Protein AF-A0A0K0FJ10-F1 (afdb_monomer_lite)

Structure (mmCIF, N/CA/C/O backbone):
data_AF-A0A0K0FJ10-F1
#
_entry.id   AF-A0A0K0FJ10-F1
#
loop_
_atom_site.group_PDB
_atom_site.id
_atom_site.type_symbol
_atom_site.label_atom_id
_atom_site.label_alt_id
_atom_site.label_comp_id
_atom_site.label_asym_id
_atom_site.label_entity_id
_atom_site.label_seq_id
_atom_site.pdbx_PDB_ins_code
_atom_site.Cartn_x
_atom_site.Cartn_y
_atom_site.Cartn_z
_atom_site.occupancy
_atom_site.B_iso_or_equiv
_atom_site.auth_seq_id
_atom_site.auth_comp_id
_atom_site.auth_asym_id
_atom_site.auth_atom_id
_atom_site.pdbx_PDB_model_num
ATOM 1 N N . MET A 1 1 ? -23.417 -16.183 12.943 1.00 62.44 1 MET A N 1
ATOM 2 C CA . MET A 1 1 ? -23.042 -15.286 14.056 1.00 62.44 1 MET A CA 1
ATOM 3 C C . MET A 1 1 ? -22.548 -13.992 13.434 1.00 62.44 1 MET A C 1
ATOM 5 O O . MET A 1 1 ? -21.639 -14.045 12.615 1.00 62.44 1 MET A O 1
ATOM 9 N N . GLU A 1 2 ? -23.213 -12.873 13.706 1.00 79.31 2 GLU A N 1
ATOM 10 C CA . GLU A 1 2 ? -22.906 -11.583 13.075 1.00 79.31 2 GLU A CA 1
ATOM 11 C C . GLU A 1 2 ? -21.815 -10.838 13.855 1.00 79.31 2 GLU A C 1
ATOM 13 O O . GLU A 1 2 ? -21.813 -10.836 15.085 1.00 79.31 2 GLU A O 1
ATOM 18 N N . HIS A 1 3 ? -20.874 -10.214 13.139 1.00 85.19 3 HIS A N 1
ATOM 19 C CA . HIS A 1 3 ? -19.739 -9.486 13.715 1.00 85.19 3 HIS A CA 1
ATOM 20 C C . HIS A 1 3 ? -19.880 -7.987 13.455 1.00 85.19 3 HIS A C 1
ATOM 22 O O . HIS A 1 3 ? -19.452 -7.470 12.423 1.00 85.19 3 HIS A O 1
ATOM 28 N N . TYR A 1 4 ? -20.492 -7.288 14.404 1.00 87.31 4 TYR A N 1
ATOM 29 C CA . TYR A 1 4 ? -20.781 -5.864 14.297 1.00 87.31 4 TYR A CA 1
ATOM 30 C C . TYR A 1 4 ? -19.574 -4.977 14.626 1.00 87.31 4 TYR A C 1
ATOM 32 O O . TYR A 1 4 ? -18.761 -5.283 15.499 1.00 87.31 4 TYR A O 1
ATOM 40 N N . GLY A 1 5 ? -19.476 -3.841 13.931 1.00 85.12 5 GLY A N 1
ATOM 41 C CA . GLY A 1 5 ? -18.481 -2.807 14.216 1.00 85.12 5 GLY A CA 1
ATOM 42 C C . GLY A 1 5 ? -18.791 -2.015 15.492 1.00 85.12 5 GLY A C 1
ATOM 43 O O . GLY A 1 5 ? -19.869 -2.134 16.076 1.00 85.12 5 GLY A O 1
ATOM 44 N N . ILE A 1 6 ? -17.847 -1.157 15.899 1.00 89.19 6 ILE A N 1
ATOM 45 C CA . ILE A 1 6 ? -17.929 -0.374 17.147 1.00 89.19 6 ILE A CA 1
ATOM 46 C C . ILE A 1 6 ? -19.235 0.431 17.230 1.00 89.19 6 ILE A C 1
ATOM 48 O O . ILE A 1 6 ? -19.909 0.389 18.254 1.00 89.19 6 ILE A O 1
ATOM 52 N N . THR A 1 7 ? -19.612 1.138 16.160 1.00 88.62 7 THR A N 1
ATOM 53 C CA . THR A 1 7 ? -20.800 2.010 16.133 1.00 88.62 7 THR A CA 1
ATOM 54 C C . THR A 1 7 ? -22.093 1.233 16.362 1.00 88.62 7 THR A C 1
ATOM 56 O O . THR A 1 7 ? -22.909 1.617 17.194 1.00 88.62 7 THR A O 1
ATOM 59 N N . THR A 1 8 ? -22.267 0.109 15.666 1.00 89.25 8 THR A N 1
ATOM 60 C CA . THR A 1 8 ? -23.470 -0.721 15.788 1.00 89.25 8 THR A CA 1
ATOM 61 C C . THR A 1 8 ? -23.554 -1.382 17.160 1.00 89.25 8 THR A C 1
ATOM 63 O O . THR A 1 8 ? -24.626 -1.404 17.757 1.00 89.25 8 THR A O 1
ATOM 66 N N . MET A 1 9 ? -22.432 -1.867 17.705 1.00 89.38 9 MET A N 1
ATOM 67 C CA . MET A 1 9 ? -22.417 -2.434 19.056 1.00 89.38 9 MET A CA 1
ATOM 68 C C . MET A 1 9 ? -22.697 -1.388 20.139 1.00 89.38 9 MET A C 1
ATOM 70 O O . MET A 1 9 ? -23.391 -1.701 21.102 1.00 89.38 9 MET A O 1
ATOM 74 N N . LEU A 1 10 ? -22.224 -0.148 19.975 1.00 90.69 10 LEU A N 1
ATOM 75 C CA . LEU A 1 10 ? -22.574 0.956 20.875 1.00 90.69 10 LEU A CA 1
ATOM 76 C C . LEU A 1 10 ? -24.080 1.219 20.873 1.00 90.69 10 LEU A C 1
ATOM 78 O O . LEU A 1 10 ? -24.682 1.310 21.940 1.00 90.69 10 LEU A O 1
ATOM 82 N N . GLU A 1 11 ? -24.694 1.290 19.693 1.00 90.81 11 GLU A N 1
ATOM 83 C CA . GLU A 1 11 ? -26.132 1.534 19.562 1.00 90.81 11 GLU A CA 1
ATOM 84 C C . GLU A 1 11 ? -26.966 0.396 20.164 1.00 90.81 11 GLU A C 1
ATOM 86 O O . GLU A 1 11 ? -27.919 0.639 20.900 1.00 90.81 11 GLU A O 1
ATOM 91 N N . LEU A 1 12 ? -26.567 -0.856 19.919 1.00 89.00 12 LEU A N 1
ATOM 92 C CA . LEU A 1 12 ? -27.203 -2.024 20.528 1.00 89.00 12 LEU A CA 1
ATOM 93 C C . LEU A 1 12 ? -27.039 -2.036 22.050 1.00 89.00 12 LEU A C 1
ATOM 95 O O . LEU A 1 12 ? -27.974 -2.411 22.752 1.00 89.00 12 LEU A O 1
ATOM 99 N N . SER A 1 13 ? -25.891 -1.588 22.565 1.00 88.88 13 SER A N 1
ATOM 100 C CA . SER A 1 13 ? -25.632 -1.571 24.007 1.00 88.88 13 SER A CA 1
ATOM 101 C C . SER A 1 13 ? -26.585 -0.658 24.785 1.00 88.88 13 SER A C 1
ATOM 103 O O . SER A 1 13 ? -26.890 -0.946 25.937 1.00 88.88 13 SER A O 1
ATOM 105 N N . LYS A 1 14 ? -27.128 0.390 24.147 1.00 88.12 14 LYS A N 1
ATOM 106 C CA . LYS A 1 14 ? -28.113 1.302 24.758 1.00 88.12 14 LYS A CA 1
ATOM 107 C C . LYS A 1 14 ? -29.439 0.623 25.105 1.00 88.12 14 LYS A C 1
ATOM 109 O O . LYS A 1 14 ? -30.206 1.163 25.891 1.00 88.12 14 LYS A O 1
ATOM 114 N N . LYS A 1 15 ? -29.730 -0.535 24.500 1.00 88.38 15 LYS A N 1
ATOM 115 C CA . LYS A 1 15 ? -30.937 -1.326 24.785 1.00 88.38 15 LYS A CA 1
ATOM 116 C C . LYS A 1 15 ? -30.824 -2.142 26.075 1.00 88.38 15 LYS A C 1
ATOM 118 O O . LYS A 1 15 ? -31.820 -2.712 26.505 1.00 88.38 15 LYS A O 1
ATOM 123 N N . PHE A 1 16 ? -29.632 -2.228 26.663 1.00 82.75 16 PHE A N 1
ATOM 124 C CA . PHE A 1 16 ? -29.389 -2.920 27.923 1.00 82.75 16 PHE A CA 1
ATOM 125 C C . PHE A 1 16 ? -29.360 -1.923 29.081 1.00 82.75 16 PHE A C 1
ATOM 127 O O . PHE A 1 16 ? -29.044 -0.749 28.901 1.00 82.75 16 PHE A O 1
ATOM 134 N N . GLU A 1 17 ? -29.641 -2.421 30.283 1.00 80.62 17 GLU A N 1
ATOM 135 C CA . GLU A 1 17 ? -29.654 -1.639 31.527 1.00 80.62 17 GLU A CA 1
ATOM 136 C C . GLU A 1 17 ? -28.318 -0.920 31.790 1.00 80.62 17 GLU A C 1
ATOM 138 O O . GLU A 1 17 ? -28.288 0.189 32.318 1.00 80.62 17 GLU A O 1
ATOM 143 N N . PHE A 1 18 ? -27.211 -1.506 31.318 1.00 78.00 18 PHE A N 1
ATOM 144 C CA . PHE A 1 18 ? -25.882 -0.909 31.365 1.00 78.00 18 PHE A CA 1
ATOM 145 C C . PHE A 1 18 ? -25.342 -0.704 29.952 1.00 78.00 18 PHE A C 1
ATOM 147 O O . PHE A 1 18 ? -24.934 -1.649 29.273 1.00 78.00 18 PHE A O 1
ATOM 154 N N . SER A 1 19 ? -25.299 0.556 29.521 1.00 80.81 19 SER A N 1
ATOM 155 C CA . SER A 1 19 ? -24.667 0.921 28.253 1.00 80.81 19 SER A CA 1
ATOM 156 C C . SER A 1 19 ? -23.171 0.607 28.294 1.00 80.81 19 SER A C 1
ATOM 158 O O . SER A 1 19 ? -22.456 0.992 29.224 1.00 80.81 19 SER A O 1
ATOM 160 N N . LEU A 1 20 ? -22.680 -0.079 27.263 1.00 86.31 20 LEU A N 1
ATOM 161 C CA . LEU A 1 20 ? -21.268 -0.425 27.159 1.00 86.31 20 LEU A CA 1
ATOM 162 C C . LEU A 1 20 ? -20.469 0.791 26.698 1.00 86.31 20 LEU A C 1
ATOM 164 O O . LEU A 1 20 ? -20.853 1.504 25.770 1.00 86.31 20 LEU A O 1
ATOM 168 N N . LYS A 1 21 ? -19.308 1.004 27.317 1.00 90.06 21 LYS A N 1
ATOM 169 C CA . LYS A 1 21 ? -18.393 2.065 26.895 1.00 90.06 21 LYS A CA 1
ATOM 170 C C . LYS A 1 21 ? -17.656 1.669 25.614 1.00 90.06 21 LYS A C 1
ATOM 172 O O . LYS A 1 21 ? -17.371 0.491 25.370 1.00 90.06 21 LYS A O 1
ATOM 177 N N . LYS A 1 22 ? -17.290 2.667 24.811 1.00 90.12 22 LYS A N 1
ATOM 178 C CA . LYS A 1 22 ? -16.590 2.479 23.530 1.00 90.12 22 LYS A CA 1
ATOM 179 C C . LYS A 1 22 ? -15.276 1.713 23.694 1.00 90.12 22 LYS A C 1
ATOM 181 O O . LYS A 1 22 ? -14.927 0.911 22.831 1.00 90.12 22 LYS A O 1
ATOM 186 N N . GLU A 1 23 ? -14.566 1.924 24.796 1.00 91.69 23 GLU A N 1
ATOM 187 C CA . GLU A 1 23 ? -13.266 1.311 25.089 1.00 91.69 23 GLU A CA 1
ATOM 188 C C . GLU A 1 23 ? -13.393 -0.203 25.299 1.00 91.69 23 GLU A C 1
ATOM 190 O O . GLU A 1 23 ? -12.544 -0.972 24.839 1.00 91.69 23 GLU A O 1
ATOM 195 N N . VAL A 1 24 ? -14.488 -0.634 25.934 1.00 90.56 24 VAL A N 1
ATOM 196 C CA . VAL A 1 24 ? -14.803 -2.051 26.166 1.00 90.56 24 VAL A CA 1
ATOM 197 C C . VAL A 1 24 ? -15.101 -2.741 24.837 1.00 90.56 24 VAL A C 1
ATOM 199 O O . VAL A 1 24 ? -14.510 -3.773 24.524 1.00 90.56 24 VAL A O 1
ATOM 202 N N . ILE A 1 25 ? -15.951 -2.126 24.011 1.00 90.25 25 ILE A N 1
ATOM 203 C CA . ILE A 1 25 ? -16.324 -2.650 22.689 1.00 90.25 25 ILE A CA 1
ATOM 204 C C . ILE A 1 25 ? -15.105 -2.705 21.758 1.00 90.25 25 ILE A C 1
ATOM 206 O O . ILE A 1 25 ? -14.887 -3.701 21.066 1.00 90.25 25 ILE A O 1
ATOM 210 N N . SER A 1 26 ? -14.283 -1.654 21.760 1.00 89.19 26 SER A N 1
ATOM 211 C CA . SER A 1 26 ? -13.037 -1.595 20.990 1.00 89.19 26 SER A CA 1
ATOM 212 C C . SER A 1 26 ? -12.070 -2.710 21.400 1.00 89.19 26 SER A C 1
ATOM 214 O O . SER A 1 26 ? -11.543 -3.419 20.541 1.00 89.19 26 SER A O 1
ATOM 216 N N . SER A 1 27 ? -11.896 -2.929 22.708 1.00 91.75 27 SER A N 1
ATOM 217 C CA . SER A 1 27 ? -11.063 -4.019 23.228 1.00 91.75 27 SER A CA 1
ATOM 218 C C . SER A 1 27 ? -11.600 -5.385 22.804 1.00 91.75 27 SER A C 1
ATOM 220 O O . SER A 1 27 ? -10.839 -6.209 22.303 1.00 91.75 27 SER A O 1
ATOM 222 N N . PHE A 1 28 ? -12.911 -5.612 22.904 1.00 90.25 28 PHE A N 1
ATOM 223 C CA . PHE A 1 28 ? -13.533 -6.861 22.462 1.00 90.25 28 PHE A CA 1
ATOM 224 C C . PHE A 1 28 ? -13.286 -7.143 20.969 1.00 90.25 28 PHE A C 1
ATOM 226 O O . PHE A 1 28 ? -12.830 -8.228 20.608 1.00 90.25 28 PHE A O 1
ATOM 233 N N . ILE A 1 29 ? -13.504 -6.155 20.091 1.00 88.31 29 ILE A N 1
ATOM 234 C CA . ILE A 1 29 ? -13.239 -6.301 18.648 1.00 88.31 29 ILE A CA 1
ATOM 235 C C . ILE A 1 29 ? -11.752 -6.562 18.378 1.00 88.31 29 ILE A C 1
ATOM 237 O O . ILE A 1 29 ? -11.417 -7.368 17.504 1.00 88.31 29 ILE A O 1
ATOM 241 N N . LYS A 1 30 ? -10.855 -5.910 19.128 1.00 87.19 30 LYS A N 1
ATOM 242 C CA . LYS A 1 30 ? -9.403 -6.097 19.006 1.00 87.19 30 LYS A CA 1
ATOM 243 C C . LYS A 1 30 ? -8.983 -7.548 19.264 1.00 87.19 30 LYS A C 1
ATOM 245 O O . LYS A 1 30 ? -8.100 -8.046 18.573 1.00 87.19 30 LYS A O 1
ATOM 250 N N . PHE A 1 31 ? -9.626 -8.231 20.210 1.00 89.88 31 PHE A N 1
ATOM 251 C CA . PHE A 1 31 ? -9.326 -9.631 20.536 1.00 89.88 31 PHE A CA 1
ATOM 252 C C . PHE A 1 31 ? -10.152 -10.654 19.740 1.00 89.88 31 PHE A C 1
ATOM 254 O O . PHE A 1 31 ? -9.839 -11.844 19.749 1.00 89.88 31 PHE A O 1
ATOM 261 N N . CYS A 1 32 ? -11.178 -10.220 19.006 1.00 89.50 32 CYS A N 1
ATOM 262 C CA . CYS A 1 32 ? -11.991 -11.103 18.177 1.00 89.50 32 CYS A CA 1
ATOM 263 C C . CYS A 1 32 ? -11.208 -11.618 16.956 1.00 89.50 32 CYS A C 1
ATOM 265 O O . CYS A 1 32 ? -10.974 -10.889 15.991 1.00 89.50 32 CYS A O 1
ATOM 267 N N . THR A 1 33 ? -10.857 -12.905 16.956 1.00 89.06 33 THR A N 1
ATOM 268 C CA . THR A 1 33 ? -10.049 -13.541 15.899 1.00 89.06 33 THR A CA 1
ATOM 269 C C . THR A 1 33 ? -10.675 -13.444 14.508 1.00 89.06 33 THR A C 1
ATOM 271 O O . THR A 1 33 ? -9.954 -13.269 13.528 1.00 89.06 33 THR A O 1
ATOM 274 N N . ILE A 1 34 ? -12.005 -13.515 14.408 1.00 89.12 34 ILE A N 1
ATOM 275 C CA . ILE A 1 34 ? -12.732 -13.374 13.140 1.00 89.12 34 ILE A CA 1
ATOM 276 C C . ILE A 1 34 ? -12.586 -11.943 12.613 1.00 89.12 34 ILE A C 1
ATOM 278 O O . ILE A 1 34 ? -12.167 -11.767 11.471 1.00 89.12 34 ILE A O 1
ATOM 282 N N . CYS A 1 35 ? -12.828 -10.930 13.454 1.00 86.56 35 CYS A N 1
ATOM 283 C CA . CYS A 1 35 ? -12.666 -9.520 13.083 1.00 86.56 35 CYS A CA 1
ATOM 284 C C . CYS A 1 35 ? -11.215 -9.176 12.718 1.00 86.56 35 CYS A C 1
ATOM 286 O O . CYS A 1 35 ? -10.985 -8.392 11.802 1.00 86.56 35 CYS A O 1
ATOM 288 N N . GLN A 1 36 ? -10.229 -9.772 13.395 1.00 87.31 36 GLN A N 1
ATOM 289 C CA . GLN A 1 36 ? -8.813 -9.554 13.076 1.00 87.31 36 GLN A CA 1
ATOM 290 C C . GLN A 1 36 ? -8.381 -10.219 11.759 1.00 87.31 36 GLN A C 1
ATOM 292 O O . GLN A 1 36 ? -7.460 -9.735 11.102 1.00 87.31 36 GLN A O 1
ATOM 297 N N . LYS A 1 37 ? -9.032 -11.319 11.359 1.00 84.19 37 LYS A N 1
ATOM 298 C CA . LYS A 1 37 ? -8.772 -12.000 10.079 1.00 84.19 37 LYS A CA 1
ATOM 299 C C . LYS A 1 37 ? -9.480 -11.331 8.900 1.00 84.19 37 LYS A C 1
ATOM 301 O O . LYS A 1 37 ? -8.907 -11.273 7.818 1.00 84.19 37 LYS A O 1
ATOM 306 N N . SER A 1 38 ? -10.710 -10.853 9.098 1.00 80.31 38 SER A N 1
ATOM 307 C CA . SER A 1 38 ? -11.515 -10.202 8.054 1.00 80.31 38 SER A CA 1
ATOM 308 C C . SER A 1 38 ? -11.237 -8.705 7.918 1.00 80.31 38 SER A C 1
ATOM 310 O O . SER A 1 38 ? 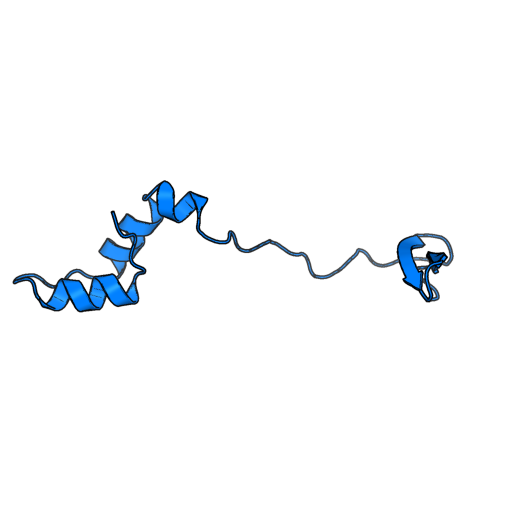-11.459 -8.126 6.854 1.00 80.31 38 SER A O 1
ATOM 312 N N 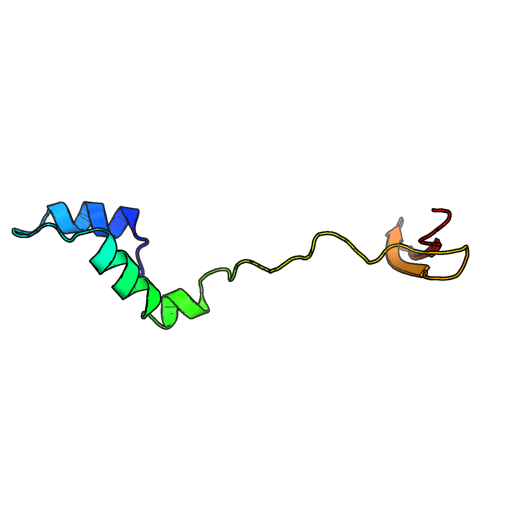. GLY A 1 39 ? -10.744 -8.068 8.982 1.00 71.44 39 GLY A N 1
ATOM 313 C CA . GLY A 1 39 ? -10.361 -6.668 8.972 1.00 71.44 39 GLY A CA 1
ATOM 314 C C . GLY A 1 39 ? -9.272 -6.416 7.935 1.00 71.44 39 GLY A C 1
ATOM 315 O O . GLY A 1 39 ? -8.234 -7.079 7.924 1.00 71.44 39 GLY A O 1
ATOM 316 N N . LYS A 1 40 ? -9.486 -5.421 7.067 1.00 67.06 40 LYS A N 1
ATOM 317 C CA . LYS A 1 40 ? -8.414 -4.904 6.214 1.00 67.06 40 LYS A CA 1
ATOM 318 C C . LYS A 1 40 ? -7.325 -4.372 7.140 1.00 67.06 40 LYS A C 1
ATOM 320 O O . LYS A 1 40 ? -7.486 -3.302 7.724 1.00 67.06 40 LYS A O 1
ATOM 325 N N . LYS A 1 41 ? -6.218 -5.107 7.283 1.00 64.19 41 LYS A N 1
ATOM 326 C CA . LYS A 1 41 ? -5.002 -4.534 7.866 1.00 64.19 41 LYS A CA 1
ATOM 327 C C . LYS A 1 41 ? -4.699 -3.264 7.069 1.00 64.19 41 LYS A C 1
ATOM 329 O O . LYS 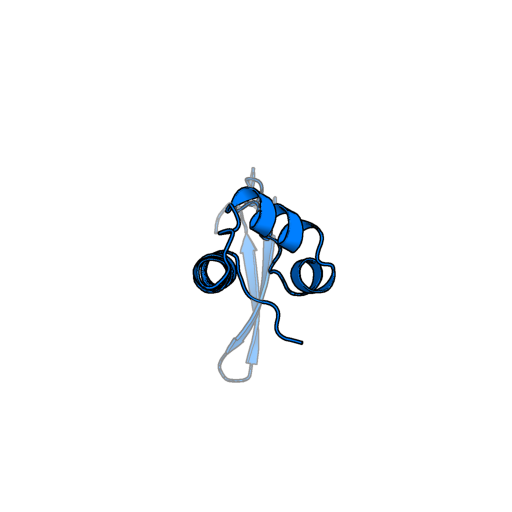A 1 41 ? -4.754 -3.336 5.834 1.00 64.19 41 LYS A O 1
ATOM 334 N N . PRO A 1 42 ? -4.412 -2.119 7.710 1.00 58.88 42 PRO A N 1
ATOM 335 C CA . PRO A 1 42 ? -3.871 -0.992 6.975 1.00 58.88 42 PRO A CA 1
ATOM 336 C C . PRO A 1 42 ? -2.632 -1.520 6.257 1.00 58.88 42 PRO A C 1
ATOM 338 O O . PRO A 1 42 ? -1.682 -1.975 6.896 1.00 58.88 42 PRO A O 1
ATOM 341 N N . LYS A 1 43 ? -2.681 -1.576 4.921 1.00 58.78 43 LYS A N 1
ATOM 342 C CA . LYS A 1 43 ? -1.479 -1.859 4.149 1.00 58.78 43 LYS A CA 1
ATOM 343 C C . LYS A 1 43 ? -0.548 -0.705 4.485 1.00 58.78 43 LYS A C 1
ATOM 345 O O . LYS A 1 43 ? -0.871 0.439 4.179 1.00 58.78 43 LYS A O 1
ATOM 350 N N . PHE A 1 44 ? 0.550 -0.994 5.174 1.00 50.81 44 PHE A N 1
ATOM 351 C CA . PHE A 1 44 ? 1.637 -0.040 5.300 1.00 50.81 44 PHE A CA 1
ATOM 352 C C . PHE A 1 44 ? 2.226 0.102 3.900 1.00 50.81 44 PHE A C 1
ATOM 354 O O . PHE A 1 44 ? 3.082 -0.674 3.484 1.00 50.81 44 PHE A O 1
ATOM 361 N N . VAL A 1 45 ? 1.659 1.012 3.118 1.00 58.59 45 VAL A N 1
ATOM 362 C CA . VAL A 1 45 ? 2.215 1.394 1.832 1.00 58.59 45 VAL A CA 1
ATOM 363 C C . VAL A 1 45 ? 3.129 2.562 2.157 1.00 58.59 45 VAL A C 1
ATOM 365 O O . VAL A 1 45 ? 2.666 3.671 2.416 1.00 58.59 45 VAL A O 1
ATOM 368 N N . SER A 1 46 ? 4.437 2.311 2.217 1.00 64.19 46 SER A N 1
ATOM 369 C CA . SER A 1 46 ? 5.383 3.405 2.015 1.00 64.19 46 SER A CA 1
ATOM 370 C C . SER A 1 46 ? 5.094 3.937 0.616 1.00 64.19 46 SER A C 1
ATOM 372 O O . SER A 1 46 ? 5.448 3.301 -0.372 1.00 64.19 46 SER A O 1
ATOM 374 N N . ASN A 1 47 ? 4.382 5.061 0.520 1.00 64.75 47 ASN A N 1
ATOM 375 C CA . ASN A 1 47 ? 3.933 5.627 -0.757 1.00 64.75 47 ASN A CA 1
ATOM 376 C C . ASN A 1 47 ? 5.087 6.139 -1.637 1.00 64.75 47 ASN A C 1
ATOM 378 O O . ASN A 1 47 ? 4.834 6.703 -2.698 1.00 64.75 47 ASN A O 1
ATOM 382 N N . LYS A 1 48 ? 6.345 5.993 -1.206 1.00 75.75 48 LYS A N 1
ATOM 383 C CA . LYS A 1 48 ? 7.510 6.460 -1.949 1.00 75.75 48 LYS A CA 1
ATOM 384 C C . LYS A 1 48 ? 8.476 5.314 -2.203 1.00 75.75 48 LYS A C 1
ATOM 386 O O . LYS A 1 48 ? 8.972 4.681 -1.270 1.00 75.75 48 LYS A O 1
ATOM 391 N N . TRP A 1 49 ? 8.736 5.084 -3.484 1.00 82.12 49 TRP A N 1
ATOM 392 C CA . TRP A 1 49 ? 9.906 4.347 -3.936 1.00 82.12 49 TRP A CA 1
ATOM 393 C C . TRP A 1 49 ? 11.170 5.136 -3.565 1.00 82.12 49 TRP A C 1
ATOM 395 O O . TRP A 1 49 ? 11.108 6.367 -3.516 1.00 82.12 49 TRP A O 1
ATOM 405 N N . PRO A 1 50 ? 12.311 4.470 -3.314 1.00 86.19 50 PRO A N 1
ATOM 406 C CA . PRO A 1 50 ? 13.586 5.162 -3.133 1.00 86.19 50 PRO A CA 1
ATOM 407 C C . PRO A 1 50 ? 13.878 6.095 -4.315 1.00 86.19 50 PRO A C 1
ATOM 409 O O . PRO A 1 50 ? 13.443 5.820 -5.430 1.00 86.19 50 PRO A O 1
ATOM 412 N N . GLU A 1 51 ? 14.628 7.171 -4.129 1.00 89.19 51 GLU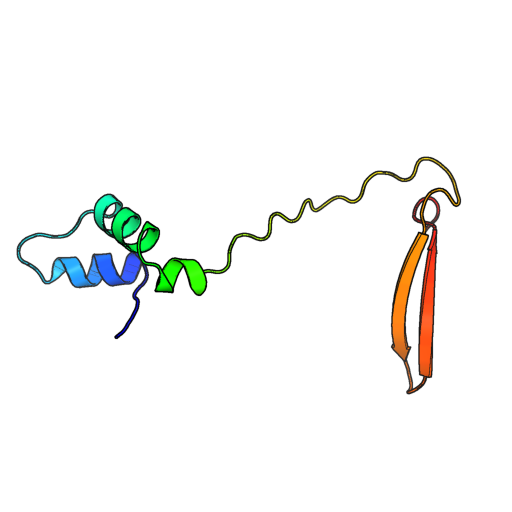 A N 1
ATOM 413 C CA . GLU A 1 51 ? 15.013 8.041 -5.246 1.00 89.19 51 GLU A CA 1
ATOM 414 C C . GLU A 1 51 ? 16.007 7.329 -6.184 1.00 89.19 51 GLU A C 1
ATOM 416 O O . GLU A 1 51 ? 16.813 6.507 -5.740 1.00 89.19 51 GLU A O 1
ATOM 421 N N . ALA A 1 52 ? 15.918 7.584 -7.492 1.00 94.00 52 ALA A N 1
ATOM 422 C CA . ALA A 1 52 ? 16.929 7.132 -8.443 1.00 94.00 52 ALA A CA 1
ATOM 423 C C . ALA A 1 52 ? 18.029 8.199 -8.539 1.00 94.00 52 ALA A C 1
ATOM 425 O O . ALA A 1 52 ? 17.715 9.369 -8.706 1.00 94.00 52 ALA A O 1
ATOM 426 N N . LEU A 1 53 ? 19.303 7.816 -8.408 1.00 95.62 53 LEU A N 1
ATOM 427 C CA . LEU A 1 53 ? 20.403 8.783 -8.277 1.00 95.62 53 LEU A CA 1
ATOM 428 C C . LEU A 1 53 ? 21.012 9.213 -9.623 1.00 95.62 53 LEU A C 1
ATOM 430 O O . LEU A 1 53 ? 21.614 10.278 -9.707 1.00 95.62 53 LEU A O 1
ATOM 434 N N . TYR A 1 54 ? 20.885 8.383 -10.660 1.00 95.81 54 TYR A N 1
ATOM 435 C CA . TYR A 1 54 ? 21.411 8.617 -12.007 1.00 95.81 54 TYR A CA 1
ATOM 436 C C . TYR A 1 54 ? 20.649 7.759 -13.030 1.00 95.81 54 TYR A C 1
ATOM 438 O O . TYR A 1 54 ? 19.959 6.808 -12.652 1.00 95.81 54 TYR A O 1
ATOM 446 N N . SER A 1 55 ? 20.770 8.080 -14.322 1.00 95.75 55 SER A N 1
ATOM 447 C CA . SER A 1 55 ? 20.154 7.302 -15.407 1.00 95.75 55 SER A CA 1
ATOM 448 C C . SER A 1 55 ? 20.556 5.834 -15.333 1.00 95.75 55 SER A C 1
ATOM 450 O O . SER A 1 55 ? 21.718 5.521 -15.075 1.00 95.75 55 SER A O 1
ATOM 452 N N . PHE A 1 56 ? 19.608 4.935 -15.586 1.00 93.56 56 PHE A N 1
ATOM 453 C CA . PHE A 1 56 ? 19.804 3.484 -15.552 1.00 93.56 56 PHE A CA 1
ATOM 454 C C . PHE A 1 56 ? 20.091 2.903 -14.156 1.00 93.56 56 PHE A C 1
ATOM 456 O O . PHE A 1 56 ? 20.391 1.717 -14.027 1.00 93.56 56 PHE A O 1
ATOM 463 N N . HIS A 1 57 ? 19.954 3.699 -13.088 1.00 94.94 57 HIS A N 1
ATOM 464 C CA . HIS A 1 57 ? 20.074 3.222 -11.706 1.00 94.94 57 HIS A CA 1
ATOM 465 C C . HIS A 1 57 ? 18.923 2.286 -11.308 1.00 94.94 57 HIS A C 1
ATOM 467 O O . HIS A 1 57 ? 19.111 1.357 -10.521 1.00 94.94 57 HIS A O 1
ATOM 473 N N . ARG A 1 58 ? 17.715 2.526 -11.835 1.00 94.12 58 ARG A N 1
ATOM 474 C CA . ARG A 1 58 ? 16.542 1.676 -11.614 1.00 94.12 58 ARG A CA 1
ATOM 475 C C . ARG A 1 58 ? 15.585 1.772 -12.790 1.00 94.12 58 ARG A C 1
ATOM 477 O O . ARG A 1 58 ? 15.253 2.869 -13.220 1.00 94.12 58 ARG A O 1
ATOM 484 N N . TYR A 1 59 ? 15.048 0.628 -13.197 1.00 94.25 59 TYR A N 1
ATOM 485 C CA . TYR A 1 59 ? 13.966 0.550 -14.169 1.00 94.25 59 TYR A CA 1
ATOM 486 C C . TYR A 1 59 ? 12.671 0.090 -13.516 1.00 94.25 59 TYR A C 1
ATOM 488 O O . TYR A 1 59 ? 12.683 -0.757 -12.617 1.00 94.25 59 TYR A O 1
ATOM 496 N N . HIS A 1 60 ? 11.553 0.625 -13.990 1.00 94.12 60 HIS A N 1
ATOM 497 C CA . HIS A 1 60 ? 10.236 0.063 -13.732 1.00 94.12 60 HIS A CA 1
ATOM 498 C C . HIS A 1 60 ? 9.796 -0.712 -14.970 1.00 94.12 60 HIS A C 1
ATOM 500 O O . HIS A 1 60 ? 9.828 -0.182 -16.082 1.00 94.12 60 HIS A O 1
ATOM 506 N N . VAL A 1 61 ? 9.416 -1.971 -14.760 1.00 95.56 61 VAL A N 1
ATOM 507 C CA . VAL A 1 61 ? 8.921 -2.860 -15.811 1.00 95.56 61 VAL A CA 1
ATOM 508 C C . VAL A 1 61 ? 7.477 -3.198 -15.503 1.00 95.56 61 VAL A C 1
ATOM 510 O O . VAL A 1 61 ? 7.174 -3.596 -14.377 1.00 95.56 61 VAL A O 1
ATOM 513 N N . ASP A 1 62 ? 6.609 -3.051 -16.493 1.00 96.19 62 ASP A N 1
ATOM 514 C CA . ASP A 1 62 ? 5.213 -3.458 -16.385 1.00 96.19 62 ASP A CA 1
ATOM 515 C C . ASP A 1 62 ? 4.740 -4.133 -17.674 1.00 96.19 62 ASP A C 1
ATOM 517 O O . ASP A 1 62 ? 5.332 -3.973 -18.746 1.00 96.19 62 ASP A O 1
ATOM 521 N N . HIS A 1 63 ? 3.661 -4.896 -17.565 1.00 96.50 63 HIS A N 1
ATOM 522 C CA . HIS A 1 63 ? 3.034 -5.587 -18.678 1.00 96.50 63 HIS A CA 1
ATOM 523 C C . HIS A 1 63 ? 1.601 -5.098 -18.835 1.00 96.50 63 HIS A C 1
ATOM 525 O O . HIS A 1 63 ? 0.812 -5.139 -17.890 1.00 96.50 63 HIS A O 1
ATOM 531 N N . LEU A 1 64 ? 1.228 -4.710 -20.051 1.00 95.62 64 LEU A N 1
ATOM 532 C CA . LEU A 1 64 ? -0.168 -4.440 -20.369 1.00 95.62 64 LEU A CA 1
ATOM 533 C C . LEU A 1 64 ? -0.589 -5.105 -21.669 1.00 95.62 64 LEU A C 1
ATOM 535 O O . LEU A 1 64 ? 0.225 -5.436 -22.528 1.00 95.62 64 LEU A O 1
ATOM 539 N N . LYS A 1 65 ? -1.903 -5.241 -21.824 1.00 96.56 65 LYS A N 1
ATOM 540 C CA . LYS A 1 65 ? -2.518 -5.629 -23.086 1.00 96.56 65 LYS A CA 1
ATOM 541 C C . LYS A 1 65 ? -3.137 -4.413 -23.746 1.00 96.56 65 LYS A C 1
ATOM 543 O O . LYS A 1 65 ? -3.949 -3.726 -23.131 1.00 96.56 65 LYS A O 1
ATOM 548 N N . TYR A 1 66 ? -2.805 -4.186 -25.010 1.00 94.31 66 TYR A N 1
ATOM 549 C CA . TYR A 1 66 ? -3.425 -3.145 -25.822 1.00 94.31 66 TYR A CA 1
ATOM 550 C C . TYR A 1 66 ? -3.753 -3.698 -27.206 1.00 94.31 66 TYR A C 1
ATOM 552 O O . TYR A 1 66 ? -2.898 -4.284 -27.870 1.00 94.31 66 TYR A O 1
ATOM 560 N N . ASN A 1 67 ? -5.011 -3.558 -27.632 1.00 95.12 67 ASN A N 1
ATOM 561 C CA . ASN A 1 67 ? -5.522 -4.102 -28.897 1.00 95.12 67 AS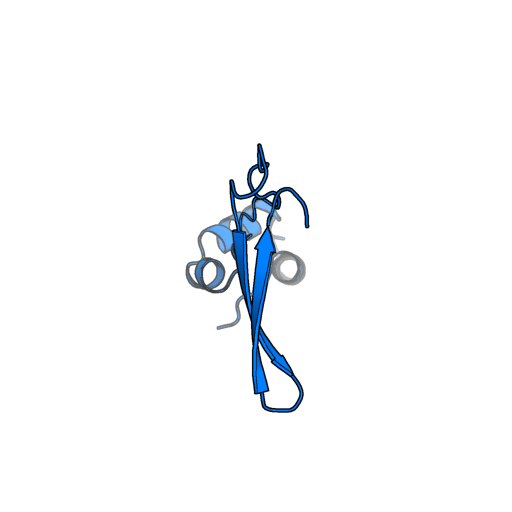N A CA 1
ATOM 562 C C . ASN A 1 67 ? -5.179 -5.589 -29.116 1.00 95.12 67 ASN A C 1
ATOM 564 O O . ASN A 1 67 ? -4.753 -5.993 -30.196 1.00 95.12 67 ASN A O 1
ATOM 568 N N . GLY A 1 68 ? -5.329 -6.403 -28.067 1.00 95.31 68 GLY A N 1
ATOM 569 C CA . GLY A 1 68 ? -5.064 -7.845 -28.117 1.00 95.31 68 GLY A CA 1
ATOM 570 C C . GLY A 1 68 ? -3.583 -8.233 -28.175 1.00 95.31 68 GLY A C 1
ATOM 571 O O . GLY A 1 68 ? -3.288 -9.421 -28.264 1.00 95.31 68 GLY A O 1
ATOM 572 N N . LYS A 1 69 ? -2.657 -7.270 -28.104 1.00 95.88 69 LYS A N 1
ATOM 573 C CA . LYS A 1 69 ? -1.211 -7.512 -28.064 1.00 95.88 69 LYS A CA 1
ATOM 574 C C . LYS A 1 69 ? -0.671 -7.310 -26.654 1.00 95.88 69 LYS A C 1
ATOM 576 O O . LYS A 1 69 ? -1.088 -6.377 -25.969 1.00 95.88 69 LYS A O 1
ATOM 581 N N . ASP A 1 70 ? 0.272 -8.156 -26.262 1.00 96.56 70 ASP A N 1
ATOM 582 C CA . ASP A 1 70 ? 1.070 -7.976 -25.052 1.00 96.56 70 ASP A CA 1
ATOM 583 C C . ASP A 1 70 ? 2.162 -6.927 -25.301 1.00 96.56 70 ASP A C 1
ATOM 585 O O . ASP A 1 70 ? 2.898 -6.999 -26.288 1.00 96.56 70 ASP A O 1
ATOM 589 N N . ILE A 1 71 ? 2.247 -5.936 -24.418 1.00 96.56 71 ILE A N 1
ATOM 590 C CA . ILE A 1 71 ? 3.231 -4.854 -24.450 1.00 96.56 71 ILE A CA 1
ATOM 591 C C . ILE A 1 71 ? 4.000 -4.872 -23.134 1.00 96.56 71 ILE A C 1
ATOM 593 O O . ILE A 1 71 ? 3.408 -4.934 -22.055 1.00 96.56 71 ILE A O 1
ATOM 597 N N . ILE A 1 72 ? 5.322 -4.769 -23.241 1.00 96.00 72 ILE A N 1
ATOM 598 C CA . ILE A 1 72 ? 6.217 -4.550 -22.108 1.00 96.00 72 ILE A CA 1
ATOM 599 C C . ILE A 1 72 ? 6.542 -3.058 -22.063 1.00 96.00 72 ILE A C 1
ATOM 601 O O . ILE A 1 72 ? 7.070 -2.511 -23.032 1.00 96.00 72 ILE A O 1
ATOM 605 N N . LEU A 1 73 ? 6.220 -2.406 -20.948 1.00 94.88 73 LEU A N 1
ATOM 606 C C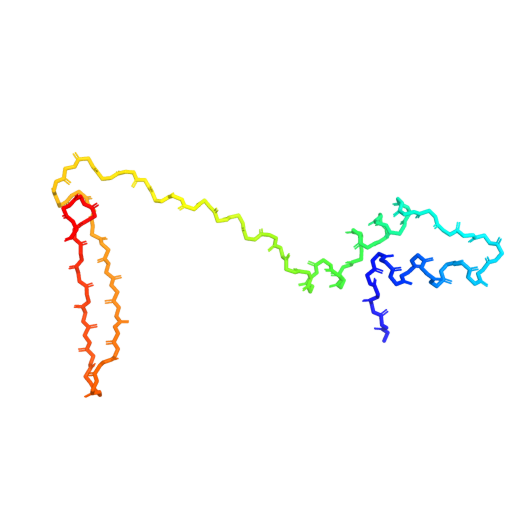A . LEU A 1 73 ? 6.666 -1.049 -20.657 1.00 94.88 73 LEU A CA 1
ATOM 607 C C . LEU A 1 73 ? 7.952 -1.113 -19.851 1.00 94.88 73 LEU A C 1
ATOM 609 O O . LEU A 1 73 ? 8.022 -1.804 -18.836 1.00 94.88 73 LEU A O 1
ATOM 613 N N . LEU A 1 74 ? 8.944 -0.354 -20.297 1.00 94.69 74 LEU A N 1
ATOM 614 C CA . LEU A 1 74 ? 10.200 -0.158 -19.598 1.00 94.69 74 LEU A CA 1
ATOM 615 C C . LEU A 1 74 ? 10.420 1.345 -19.452 1.00 94.69 74 LEU A C 1
ATOM 617 O O . LEU A 1 74 ? 10.517 2.041 -20.459 1.00 94.69 74 LEU A O 1
ATOM 621 N N . ALA A 1 75 ? 10.493 1.824 -18.214 1.00 94.56 75 ALA A N 1
ATOM 622 C CA . ALA A 1 75 ? 10.763 3.224 -17.903 1.00 94.56 75 ALA A CA 1
ATOM 623 C C . ALA A 1 75 ? 11.997 3.330 -17.005 1.00 94.56 75 ALA A C 1
ATOM 625 O O . ALA A 1 75 ? 12.140 2.563 -16.044 1.00 94.56 75 ALA A O 1
ATOM 626 N N . ASP A 1 76 ? 12.888 4.270 -17.311 1.00 95.50 76 ASP A N 1
ATOM 627 C CA . ASP A 1 76 ? 14.017 4.593 -16.443 1.00 95.50 76 ASP A CA 1
ATOM 628 C C . ASP A 1 76 ? 13.522 5.499 -15.315 1.00 95.50 76 ASP A C 1
ATOM 630 O O . ASP A 1 76 ? 13.016 6.590 -15.550 1.00 95.50 76 ASP A O 1
ATOM 634 N N . ALA A 1 77 ? 13.668 5.067 -14.065 1.00 94.25 77 ALA A N 1
ATOM 635 C CA . ALA A 1 77 ? 13.091 5.785 -12.932 1.00 94.25 77 ALA A CA 1
ATOM 636 C C . ALA A 1 77 ? 13.746 7.155 -12.669 1.00 94.25 77 ALA A C 1
ATOM 638 O O . ALA A 1 77 ? 13.202 7.924 -11.878 1.00 94.25 77 ALA A O 1
ATOM 639 N N . TYR A 1 78 ? 14.908 7.436 -13.270 1.00 94.94 78 TYR A N 1
ATOM 640 C CA . TYR A 1 78 ? 15.582 8.731 -13.175 1.00 94.94 78 TYR A CA 1
ATOM 641 C C . TYR A 1 78 ? 15.085 9.723 -14.236 1.00 94.94 78 TYR A C 1
ATOM 643 O O . TYR A 1 78 ? 14.763 10.859 -13.897 1.00 94.94 78 TYR A O 1
ATOM 651 N N . SER A 1 79 ? 15.010 9.303 -15.501 1.00 93.19 79 SER A N 1
ATOM 652 C CA . SER A 1 79 ? 14.668 10.183 -16.630 1.00 93.19 79 SER A CA 1
ATOM 653 C C . SER A 1 79 ? 13.195 10.173 -17.052 1.00 93.19 79 SER A C 1
ATOM 655 O O . SER A 1 79 ? 12.765 11.149 -17.666 1.00 93.19 79 SER A O 1
ATOM 657 N N . GLY A 1 80 ? 12.422 9.150 -16.671 1.00 80.12 80 GLY A N 1
ATOM 658 C CA . GLY A 1 80 ? 11.006 8.993 -17.028 1.00 80.12 80 GLY A CA 1
ATOM 659 C C . GLY A 1 80 ? 10.812 8.330 -18.380 1.00 80.12 80 GLY A C 1
ATOM 660 O O . GLY A 1 80 ? 10.595 9.075 -19.359 1.00 80.12 80 GLY A O 1
#

Foldseek 3Di:
DDDDDLVVQQVVQVVDPDRDDSVVRVVVCVPPPVSVVPPDDPPPPPVDDDQQDDWPSDWDWDWDDDPNDIDIDIDTRHPD

Sequence (80 aa):
MEHYGITTMLELSKKFEFSLKKEVISSFIKFCTICQKSGKKPKFVSNKWPEALYSFHRYHVDHLKYNGKDIILLADAYSG

Organism: Strongyloides venezuelensis (NCBI:txid75913)

pLDDT: mean 86.65, std 10.63, range [50.81, 96.56]

Secondary structure (DSSP, 8-state):
-----HHHHHHHHTTSSSPPPHHHHHHHHHH-HHHHHHS---------PPPP-STTS-EEEEEEEETTEEEEEEEETTT-

Radius of gyration: 24.22 Å; chains: 1; bounding box: 52×26×60 Å